Protein AF-A0A1V6V463-F1 (afdb_monomer_lite)

Structure (mmCIF, N/CA/C/O backbone):
data_AF-A0A1V6V463-F1
#
_entry.id   AF-A0A1V6V463-F1
#
loop_
_atom_site.group_PDB
_atom_site.id
_atom_site.type_symbol
_atom_site.label_atom_id
_atom_site.label_alt_id
_atom_site.label_comp_id
_atom_site.label_asym_id
_atom_site.label_entity_id
_atom_site.label_seq_id
_atom_site.pdbx_PDB_ins_code
_atom_site.Cartn_x
_atom_site.Cartn_y
_atom_site.Cartn_z
_atom_site.occupancy
_atom_site.B_iso_or_equiv
_atom_site.auth_seq_id
_atom_site.auth_comp_id
_atom_site.auth_asym_id
_atom_site.auth_atom_id
_atom_site.pdbx_PDB_model_num
ATOM 1 N N . GLY A 1 1 ? -5.751 -11.131 10.084 1.00 79.81 1 GLY A N 1
ATOM 2 C CA . GLY A 1 1 ? -4.495 -10.547 9.574 1.00 79.81 1 GLY A CA 1
ATOM 3 C C . GLY A 1 1 ? -4.026 -9.464 10.527 1.00 79.81 1 GLY A C 1
ATOM 4 O O . GLY A 1 1 ? -4.706 -9.181 11.501 1.00 79.81 1 GLY A O 1
ATOM 5 N N . GLN A 1 2 ? -2.858 -8.858 10.293 1.00 87.12 2 GLN A N 1
ATOM 6 C CA . GLN A 1 2 ? -2.257 -7.938 11.273 1.00 87.12 2 GLN A CA 1
ATOM 7 C C . GLN A 1 2 ? -3.095 -6.668 11.519 1.00 87.12 2 GLN A C 1
ATOM 9 O O . GLN A 1 2 ? -3.114 -6.156 12.634 1.00 87.12 2 GLN A O 1
ATOM 14 N N . LEU A 1 3 ? -3.817 -6.179 10.503 1.00 90.00 3 LEU A N 1
ATOM 15 C CA . LEU A 1 3 ? -4.750 -5.058 10.662 1.00 90.00 3 LEU A CA 1
ATOM 16 C C . LEU A 1 3 ? -5.976 -5.456 11.490 1.00 90.00 3 LEU A C 1
ATOM 18 O O . LEU A 1 3 ? -6.400 -4.677 12.338 1.00 90.00 3 LEU A O 1
ATOM 22 N N . GLU A 1 4 ? -6.510 -6.662 11.282 1.00 91.75 4 GLU A N 1
ATOM 23 C CA . GLU A 1 4 ? -7.606 -7.206 12.087 1.00 91.75 4 GLU A CA 1
ATOM 24 C C . GLU A 1 4 ? -7.194 -7.402 13.545 1.00 91.75 4 GLU A C 1
ATOM 26 O O . GLU A 1 4 ? -7.958 -7.048 14.430 1.00 91.75 4 GLU A O 1
ATOM 31 N N . THR A 1 5 ? -5.970 -7.871 13.811 1.00 91.38 5 THR A N 1
ATOM 32 C CA . THR A 1 5 ? -5.437 -7.978 15.178 1.00 91.38 5 THR A CA 1
ATOM 33 C C . THR A 1 5 ? -5.430 -6.630 15.883 1.00 91.38 5 THR A C 1
ATOM 35 O O . THR A 1 5 ? -5.886 -6.524 17.016 1.00 91.38 5 THR A O 1
ATOM 38 N N . TYR A 1 6 ? -4.968 -5.575 15.212 1.00 91.94 6 TYR A N 1
ATOM 39 C CA . TYR A 1 6 ? -4.980 -4.237 15.798 1.00 91.94 6 TYR A CA 1
ATOM 40 C C . TYR A 1 6 ? -6.393 -3.698 16.010 1.00 91.94 6 TYR A C 1
ATOM 42 O O . TYR A 1 6 ? -6.666 -3.121 17.058 1.00 91.94 6 TYR A O 1
ATOM 50 N N . ALA A 1 7 ? -7.291 -3.911 15.045 1.00 93.00 7 ALA A N 1
ATOM 51 C CA . ALA A 1 7 ? -8.695 -3.525 15.165 1.00 93.00 7 ALA A CA 1
ATOM 52 C C . ALA A 1 7 ? -9.381 -4.253 16.329 1.00 93.00 7 ALA A C 1
ATOM 54 O O . ALA A 1 7 ? -10.105 -3.638 17.103 1.00 93.00 7 ALA A O 1
ATOM 55 N N . PHE A 1 8 ? -9.097 -5.544 16.487 1.00 93.81 8 PHE A N 1
ATOM 56 C CA . PHE A 1 8 ? -9.611 -6.366 17.570 1.00 93.81 8 PHE A CA 1
ATOM 57 C C . PHE A 1 8 ? -9.138 -5.861 18.931 1.00 93.81 8 PHE A C 1
ATOM 59 O O . PHE A 1 8 ? -9.968 -5.562 19.781 1.00 93.81 8 PHE A O 1
ATOM 66 N N . CYS A 1 9 ? -7.828 -5.673 19.124 1.00 92.81 9 CYS A N 1
ATOM 67 C CA . CYS A 1 9 ? -7.295 -5.135 20.378 1.00 92.81 9 CYS A CA 1
ATOM 68 C C . CYS A 1 9 ? -7.877 -3.754 20.713 1.00 92.81 9 CYS A C 1
ATOM 70 O O . CYS A 1 9 ? -8.156 -3.473 21.874 1.00 92.81 9 CYS A O 1
ATOM 72 N N . PHE A 1 10 ? -8.097 -2.909 19.703 1.00 93.69 10 PHE A N 1
ATOM 73 C CA . PHE A 1 10 ? -8.739 -1.611 19.887 1.00 93.69 10 PHE A CA 1
ATOM 74 C C . PHE A 1 10 ? -10.181 -1.746 20.397 1.00 93.69 10 PHE A C 1
ATOM 76 O O . PHE A 1 10 ? -10.560 -1.060 21.342 1.00 93.69 10 PHE A O 1
ATOM 83 N N . LEU A 1 11 ? -10.978 -2.656 19.825 1.00 93.69 11 LEU A N 1
ATOM 84 C CA . LEU A 1 11 ? -12.337 -2.910 20.313 1.00 93.69 11 LEU A CA 1
ATOM 85 C C . LEU A 1 11 ? -12.354 -3.507 21.716 1.00 93.69 11 LEU A C 1
ATOM 87 O O . LEU A 1 11 ? -13.171 -3.095 22.525 1.00 93.69 11 LEU A O 1
ATOM 91 N N . GLN A 1 12 ? -11.445 -4.433 22.018 1.00 93.12 12 GLN A N 1
ATOM 92 C CA . GLN A 1 12 ? -11.336 -5.019 23.355 1.00 93.12 12 GLN A CA 1
ATOM 93 C C . GLN A 1 12 ? -10.999 -3.962 24.416 1.00 93.12 12 GLN A C 1
ATOM 95 O O . GLN A 1 12 ? -11.395 -4.103 25.566 1.00 93.12 12 GLN A O 1
ATOM 100 N N . HIS A 1 13 ? -10.293 -2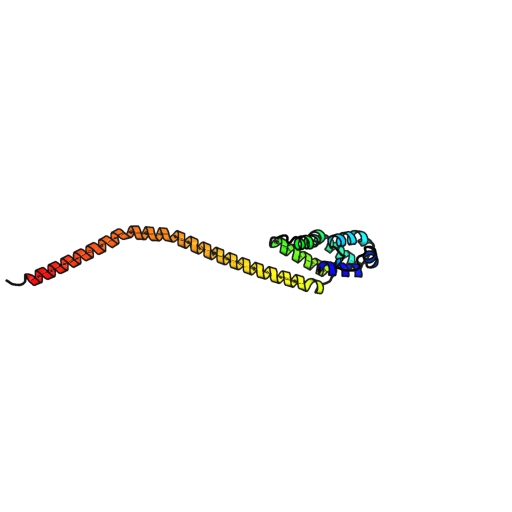.893 24.037 1.00 93.62 13 HIS A N 1
ATOM 101 C CA . HIS A 1 13 ? -9.971 -1.801 24.951 1.00 93.62 13 HIS A CA 1
ATOM 102 C C . HIS A 1 13 ? -11.153 -0.848 25.191 1.00 93.62 13 HIS A C 1
ATOM 104 O O . HIS A 1 13 ? -11.387 -0.455 26.329 1.00 93.62 13 HIS A O 1
ATOM 110 N N . TRP A 1 14 ? -11.900 -0.488 24.141 1.00 93.94 14 TRP A N 1
ATOM 111 C CA . TRP A 1 14 ? -12.915 0.575 24.212 1.00 93.94 14 TRP A CA 1
ATOM 112 C C . TRP A 1 14 ? -14.371 0.093 24.271 1.00 93.94 14 TRP A C 1
ATOM 114 O O . TRP A 1 14 ? -15.234 0.811 24.763 1.00 93.94 14 TRP A O 1
ATOM 124 N N . LEU A 1 15 ? -14.665 -1.088 23.728 1.00 93.88 15 LEU A N 1
ATOM 125 C CA . LEU A 1 15 ? -16.014 -1.621 23.488 1.00 93.88 15 LEU A CA 1
ATOM 126 C C . LEU A 1 15 ? -16.060 -3.127 23.796 1.00 93.88 15 LEU A C 1
ATOM 128 O O . LEU A 1 15 ? -16.568 -3.928 23.005 1.00 93.88 15 LEU A O 1
ATOM 132 N N . LEU A 1 16 ? -15.472 -3.527 24.929 1.00 93.69 16 LEU A N 1
ATOM 133 C CA . LEU A 1 16 ? -15.309 -4.933 25.304 1.00 93.69 16 LEU A CA 1
ATOM 134 C C . LEU A 1 16 ? -16.648 -5.681 25.314 1.00 93.69 16 LEU A C 1
ATOM 136 O O . LEU A 1 16 ? -16.806 -6.672 24.602 1.00 93.69 16 LEU A O 1
ATOM 140 N N . SER A 1 17 ? -17.625 -5.178 26.068 1.00 93.19 17 SER A N 1
ATOM 141 C CA . SER A 1 17 ? -18.953 -5.785 26.218 1.00 93.19 17 SER A CA 1
ATOM 142 C C . SER A 1 17 ? -19.672 -5.970 24.884 1.00 93.19 17 SER A C 1
ATOM 144 O O . SER A 1 17 ? -20.218 -7.033 24.601 1.00 93.19 17 SER A O 1
ATOM 146 N N . GLU A 1 18 ? -19.633 -4.954 24.033 1.00 94.19 18 GLU A N 1
ATOM 147 C CA . GLU A 1 18 ? -20.271 -4.936 22.724 1.00 94.19 18 GLU A CA 1
ATOM 148 C C . GLU A 1 18 ? -19.568 -5.900 21.765 1.00 94.19 18 GLU A C 1
ATOM 150 O O . GLU A 1 18 ? -20.222 -6.571 20.969 1.00 94.19 18 GLU A O 1
ATOM 155 N N . SER A 1 19 ? -18.236 -5.975 21.831 1.00 92.62 19 SER A N 1
ATOM 156 C CA . SER A 1 19 ? -17.453 -6.882 20.990 1.00 92.62 19 SER A CA 1
ATOM 157 C C . SER A 1 19 ? -17.730 -8.346 21.340 1.00 92.62 19 SER A C 1
ATOM 159 O O . SER A 1 19 ? -17.897 -9.168 20.439 1.00 92.62 19 SER A O 1
ATOM 161 N N . LEU A 1 20 ? -17.887 -8.655 22.633 1.00 92.31 20 LEU A N 1
ATOM 162 C CA . LEU A 1 20 ? -18.286 -9.978 23.109 1.00 92.31 20 LEU A CA 1
ATOM 163 C C . LEU A 1 20 ? -19.727 -10.306 22.705 1.00 92.31 20 LEU A C 1
ATOM 165 O O . LEU A 1 20 ? -19.979 -11.397 22.200 1.00 92.31 20 LEU A O 1
ATOM 169 N N . ALA A 1 21 ? -20.654 -9.352 22.839 1.00 92.38 21 ALA A N 1
ATOM 170 C CA . ALA A 1 21 ? -22.041 -9.516 22.397 1.00 92.38 21 ALA A CA 1
ATOM 171 C C . ALA A 1 21 ? -22.158 -9.742 20.877 1.00 92.38 21 ALA A C 1
ATOM 173 O O . ALA A 1 21 ? -23.044 -10.460 20.421 1.00 92.38 21 ALA A O 1
ATOM 174 N N . ALA A 1 22 ? -21.240 -9.178 20.087 1.00 89.81 22 ALA A N 1
ATOM 175 C CA . ALA A 1 22 ? -21.133 -9.422 18.648 1.00 89.81 22 ALA A CA 1
ATOM 176 C C . ALA A 1 22 ? -20.436 -10.752 18.288 1.00 89.81 22 ALA A C 1
ATOM 178 O O . ALA A 1 22 ? -20.265 -11.050 17.104 1.00 89.81 22 ALA A O 1
ATOM 179 N N . GLY A 1 23 ? -20.016 -11.543 19.282 1.00 91.06 23 GLY A N 1
ATOM 180 C CA . GLY A 1 23 ? -19.329 -12.820 19.087 1.00 91.06 23 GLY A CA 1
ATOM 181 C C . GLY A 1 23 ? -17.870 -12.687 18.641 1.00 91.06 23 GLY A C 1
ATOM 182 O O . GLY A 1 23 ? -17.286 -13.648 18.144 1.00 91.06 23 GLY A O 1
ATOM 183 N N . TRP A 1 24 ? -17.255 -11.510 18.785 1.00 92.81 24 TRP A N 1
ATOM 184 C CA . TRP A 1 24 ? -15.850 -11.300 18.439 1.00 92.81 24 TRP A CA 1
ATOM 185 C C . TRP A 1 24 ? -14.962 -11.679 19.616 1.00 92.81 24 TRP A C 1
ATOM 187 O O . TRP A 1 24 ? -14.577 -10.841 20.428 1.00 92.81 24 TRP A O 1
ATOM 197 N N . THR A 1 25 ? -14.633 -12.966 19.689 1.00 90.25 25 THR A N 1
ATOM 198 C CA . THR A 1 25 ? -13.753 -13.541 20.717 1.00 90.25 25 THR A CA 1
ATOM 199 C C . THR A 1 25 ? -12.292 -13.628 20.276 1.00 90.25 25 THR A C 1
ATOM 201 O O . THR A 1 25 ? -11.405 -13.757 21.116 1.00 90.25 25 THR A O 1
ATOM 204 N N . CYS A 1 26 ? -12.016 -13.519 18.973 1.00 89.94 26 CYS A N 1
ATOM 205 C CA . CYS A 1 26 ? -10.667 -13.532 18.417 1.00 89.94 26 CYS A CA 1
ATOM 206 C C . CYS A 1 26 ? -10.503 -12.552 17.236 1.00 89.94 26 CYS A C 1
ATOM 208 O O . CYS A 1 26 ? -11.489 -12.183 16.585 1.00 89.94 26 CYS A O 1
ATOM 210 N N . PRO A 1 27 ? -9.260 -12.144 16.911 1.00 88.44 27 PRO A N 1
ATOM 211 C CA . PRO A 1 27 ? -8.960 -11.314 15.744 1.00 88.44 27 PRO A CA 1
ATOM 212 C C . PRO A 1 27 ? -9.452 -11.867 14.405 1.00 88.44 27 PRO A C 1
ATOM 214 O O . PRO A 1 27 ? -9.756 -11.102 13.493 1.00 88.44 27 PRO A O 1
ATOM 217 N N . GLU A 1 28 ? -9.483 -13.187 14.253 1.00 86.50 28 GLU A N 1
ATOM 218 C CA . GLU A 1 28 ? -9.828 -13.877 13.011 1.00 86.50 28 GLU A CA 1
ATOM 219 C C . GLU A 1 28 ? -11.317 -13.751 12.682 1.00 86.50 28 GLU A C 1
ATOM 221 O O . GLU A 1 28 ? -11.671 -13.656 11.505 1.00 86.50 28 GLU A O 1
ATOM 226 N N . ALA A 1 29 ? -12.167 -13.693 13.711 1.00 86.31 29 ALA A N 1
ATOM 227 C CA . ALA A 1 29 ? -13.605 -13.471 13.580 1.00 86.31 29 ALA A CA 1
ATOM 228 C C . ALA A 1 29 ? -13.942 -12.033 13.147 1.00 86.31 29 ALA A C 1
ATOM 230 O O . ALA A 1 29 ? -15.039 -11.763 12.649 1.00 86.31 29 ALA A O 1
ATOM 231 N N . LEU A 1 30 ? -12.999 -11.100 13.315 1.00 89.38 30 LEU A N 1
ATOM 232 C CA . LEU A 1 30 ? -13.182 -9.706 12.953 1.00 89.38 30 LEU A CA 1
ATOM 233 C C . LEU A 1 30 ? -12.894 -9.481 11.466 1.00 89.38 30 LEU A C 1
ATOM 235 O O . LEU A 1 30 ? -11.799 -9.711 10.949 1.00 89.38 30 LEU A O 1
ATOM 239 N N . GLU A 1 31 ? -13.878 -8.913 10.777 1.00 89.25 31 GLU A N 1
ATOM 240 C CA . GLU A 1 31 ? -13.720 -8.415 9.416 1.00 89.25 31 GLU A CA 1
ATOM 241 C C . GLU A 1 31 ? -13.675 -6.889 9.429 1.00 89.25 31 GLU A C 1
ATOM 243 O O . GLU A 1 31 ? -14.562 -6.236 9.977 1.00 89.25 31 GLU A O 1
ATOM 248 N N . LEU A 1 32 ? -12.669 -6.293 8.777 1.00 89.31 32 LEU A N 1
ATOM 249 C CA . LEU A 1 32 ? -12.462 -4.838 8.803 1.00 89.31 32 LEU A CA 1
ATOM 250 C C . LEU A 1 32 ? -13.690 -4.045 8.332 1.00 89.31 32 LEU A C 1
ATOM 252 O O . LEU A 1 32 ? -13.953 -2.962 8.842 1.00 89.31 32 LEU A O 1
ATOM 256 N N . HIS A 1 33 ? -14.471 -4.571 7.385 1.00 87.94 33 HIS A N 1
ATOM 257 C CA . HIS A 1 33 ? -15.691 -3.897 6.935 1.00 87.94 33 HIS A CA 1
ATOM 258 C C . HIS A 1 33 ? -16.799 -3.901 8.002 1.00 87.94 33 HIS A C 1
ATOM 260 O O . HIS A 1 33 ? -17.519 -2.908 8.121 1.00 87.94 33 HIS A O 1
ATOM 266 N N . LYS A 1 34 ? -16.896 -4.967 8.811 1.00 91.62 34 LYS A N 1
ATOM 267 C CA . LYS A 1 34 ? -17.803 -5.036 9.964 1.00 91.62 34 LYS A CA 1
ATOM 268 C C . LYS A 1 34 ? -17.309 -4.159 11.110 1.00 91.62 34 LYS A C 1
ATOM 270 O O . LYS A 1 34 ? -18.124 -3.496 11.734 1.00 91.62 34 LYS A O 1
ATOM 275 N N . PHE A 1 35 ? -15.995 -4.078 11.324 1.00 92.25 35 PHE A N 1
ATOM 276 C CA . PHE A 1 35 ? -15.376 -3.200 12.324 1.00 92.25 35 PHE A CA 1
ATOM 277 C C . PHE A 1 35 ? -15.807 -1.734 12.173 1.00 92.25 35 PHE A C 1
ATOM 279 O O . PHE A 1 35 ? -16.273 -1.139 13.139 1.00 92.25 35 PHE A O 1
ATOM 286 N N . PHE A 1 36 ? -15.733 -1.156 10.967 1.00 91.94 36 PHE A N 1
ATOM 287 C CA . PHE A 1 36 ? -16.152 0.242 10.774 1.00 91.94 36 PHE A CA 1
ATOM 288 C C . PHE A 1 36 ? -17.645 0.449 11.041 1.00 91.94 36 PHE A C 1
ATOM 290 O O . PHE A 1 36 ? -18.018 1.407 11.709 1.00 91.94 36 PHE A O 1
ATOM 297 N N . ARG A 1 37 ? -18.497 -0.471 10.568 1.00 91.69 37 ARG A N 1
ATOM 298 C CA . ARG A 1 37 ? -19.942 -0.413 10.835 1.00 91.69 37 ARG A CA 1
ATOM 299 C C . ARG A 1 37 ? -20.234 -0.523 12.334 1.00 91.69 37 ARG A C 1
ATOM 301 O O . ARG A 1 37 ? -21.110 0.159 12.845 1.00 91.69 37 ARG A O 1
ATOM 308 N N . PHE A 1 38 ? -19.496 -1.376 13.033 1.00 93.50 38 PHE A N 1
ATOM 309 C CA . PHE A 1 38 ? -19.643 -1.578 14.466 1.00 93.50 38 PHE A CA 1
ATOM 310 C C . PHE A 1 38 ? -19.265 -0.331 15.268 1.00 93.50 38 PHE A C 1
ATOM 312 O O . PHE A 1 38 ? -19.999 0.037 16.184 1.00 93.50 38 PHE A O 1
ATOM 319 N N . LEU A 1 39 ? -18.173 0.344 14.894 1.00 92.56 39 LEU A N 1
ATOM 320 C CA . LEU A 1 39 ? -17.787 1.614 15.506 1.00 92.56 39 LEU A CA 1
ATOM 321 C C . LEU A 1 39 ? -18.852 2.697 15.301 1.00 92.56 39 LEU A C 1
ATOM 323 O O . LEU A 1 39 ? -19.182 3.394 16.250 1.00 92.56 39 LEU A O 1
ATOM 327 N N . GLU A 1 40 ? -19.435 2.805 14.104 1.00 90.62 40 GLU A N 1
ATOM 328 C CA . GLU A 1 40 ? -20.495 3.785 13.806 1.00 90.62 40 GLU A CA 1
ATOM 329 C C . GLU A 1 40 ? -21.739 3.597 14.688 1.00 90.62 40 GLU A C 1
ATOM 331 O O . GLU A 1 40 ? -22.329 4.579 15.138 1.00 90.62 40 GLU A O 1
ATOM 336 N N . VAL A 1 41 ? -22.115 2.347 14.973 1.00 93.38 41 VAL A N 1
ATOM 337 C CA . VAL A 1 41 ? -23.270 2.020 15.829 1.00 93.38 41 VAL A CA 1
ATOM 338 C C . VAL A 1 41 ? -22.991 2.323 17.303 1.00 93.38 41 VAL A C 1
ATOM 340 O O . VAL A 1 41 ? -23.875 2.792 18.015 1.00 93.38 41 VAL A O 1
ATOM 343 N N . HIS A 1 42 ? -21.769 2.070 17.771 1.00 92.94 42 HIS A N 1
ATOM 344 C CA . HIS A 1 42 ? -21.434 2.138 19.197 1.00 92.94 42 HIS A CA 1
ATOM 345 C C . HIS A 1 42 ? -20.663 3.399 19.600 1.00 92.94 42 HIS A C 1
ATOM 347 O O . HIS A 1 42 ? -20.336 3.557 20.774 1.00 92.94 42 HIS A O 1
ATOM 353 N N . GLN A 1 43 ? -20.411 4.325 18.670 1.00 90.00 43 GLN A N 1
ATOM 354 C CA . GLN A 1 43 ? -19.637 5.544 18.933 1.00 90.00 43 GLN A CA 1
ATOM 355 C C . GLN A 1 43 ? -20.188 6.391 20.086 1.00 90.00 43 GLN A C 1
ATOM 357 O O . GLN A 1 43 ? -19.413 7.003 20.810 1.00 90.00 43 GLN A O 1
ATOM 362 N N . GLY A 1 44 ? -21.510 6.400 20.290 1.00 91.12 44 GLY A N 1
ATOM 363 C CA . GLY A 1 44 ? -22.151 7.165 21.364 1.00 91.12 44 GLY A CA 1
ATOM 364 C C . GLY A 1 44 ? -21.943 6.584 22.766 1.00 91.12 44 GLY A C 1
ATOM 365 O O . GLY A 1 44 ? -22.223 7.264 23.751 1.00 91.12 44 GLY A O 1
ATOM 366 N N . LYS A 1 45 ? -21.453 5.341 22.877 1.00 91.75 45 LYS A N 1
ATOM 367 C CA . LYS A 1 45 ? -21.217 4.683 24.170 1.00 91.75 45 LYS A CA 1
ATOM 368 C C . LYS A 1 45 ? -19.903 5.097 24.825 1.00 91.75 45 LYS A C 1
ATOM 370 O O . LYS A 1 45 ? -19.781 5.009 26.042 1.00 91.75 45 LYS A O 1
ATOM 375 N N . VAL A 1 46 ? -18.937 5.566 24.038 1.00 90.81 46 VAL A N 1
ATOM 376 C CA . VAL A 1 46 ? -17.613 5.962 24.526 1.00 90.81 46 VAL A CA 1
ATOM 377 C C . VAL A 1 46 ? -17.489 7.476 24.422 1.00 90.81 46 VAL A C 1
ATOM 379 O O . VAL A 1 46 ? -17.377 8.023 23.330 1.00 90.81 46 VAL A O 1
ATOM 382 N N . LYS A 1 47 ? -17.506 8.172 25.562 1.00 90.94 47 LYS A N 1
ATOM 383 C CA . LYS A 1 47 ? -17.370 9.642 25.610 1.00 90.94 47 LYS A CA 1
ATOM 384 C C . LYS A 1 47 ? -15.918 10.130 25.620 1.00 90.94 47 LYS A C 1
ATOM 386 O O . LYS A 1 47 ? -15.688 11.332 25.631 1.00 90.94 47 LYS A O 1
ATOM 391 N N . ASP A 1 48 ? -14.961 9.208 25.641 1.00 93.81 48 ASP A N 1
ATOM 392 C CA . ASP A 1 48 ? -13.538 9.523 25.692 1.00 93.81 48 ASP A CA 1
ATOM 393 C C . ASP A 1 48 ? -13.080 10.306 24.448 1.00 93.81 48 ASP A C 1
ATOM 395 O O . ASP A 1 48 ? -13.357 9.922 23.308 1.00 93.81 48 ASP A O 1
ATOM 399 N N . GLU A 1 49 ? -12.368 11.410 24.671 1.00 92.56 49 GLU A N 1
ATOM 400 C CA . GLU A 1 49 ? -11.908 12.301 23.605 1.00 92.56 49 GLU A CA 1
ATOM 401 C C . GLU A 1 49 ? -10.909 11.608 22.666 1.00 92.56 49 GLU A C 1
ATOM 403 O O . GLU A 1 49 ? -10.992 11.758 21.445 1.00 92.56 49 GLU A O 1
ATOM 408 N N . CYS A 1 50 ? -10.002 10.788 23.204 1.00 89.81 50 CYS A N 1
ATOM 409 C CA . CYS A 1 50 ? -9.027 10.042 22.411 1.00 89.81 50 CYS A CA 1
ATOM 410 C C . CYS A 1 50 ? -9.726 9.025 21.501 1.00 89.81 50 CYS A C 1
ATOM 412 O O . CYS A 1 50 ? -9.368 8.890 20.323 1.00 89.81 50 CYS A O 1
ATOM 414 N N . PHE A 1 51 ? -10.767 8.354 22.003 1.00 91.62 51 PHE A N 1
ATOM 415 C CA . PHE A 1 51 ? -11.603 7.478 21.186 1.00 91.62 51 PHE A CA 1
ATOM 416 C C . PHE A 1 51 ? -12.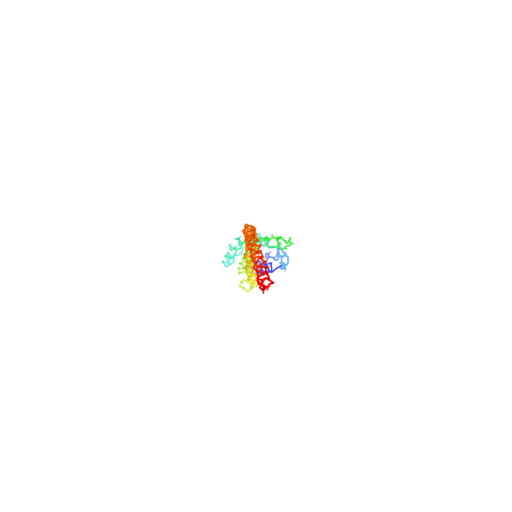290 8.243 20.047 1.00 91.62 51 PHE A C 1
ATOM 418 O O . PHE A 1 51 ? -12.201 7.816 18.894 1.00 91.62 51 PHE A O 1
ATOM 425 N N . GLN A 1 52 ? -12.920 9.387 20.330 1.00 91.56 52 GLN A N 1
ATOM 426 C CA . GLN A 1 52 ? -13.626 10.181 19.314 1.00 91.56 52 GLN A CA 1
ATOM 427 C C . GLN A 1 52 ? -12.674 10.757 18.254 1.00 91.56 52 GLN A C 1
ATOM 429 O O . GLN A 1 52 ? -12.943 10.676 17.049 1.00 91.56 52 GLN A O 1
ATOM 434 N N . LEU A 1 53 ? -11.506 11.255 18.670 1.00 90.75 53 LEU A N 1
ATOM 435 C CA . LEU A 1 53 ? -10.446 11.693 17.759 1.00 9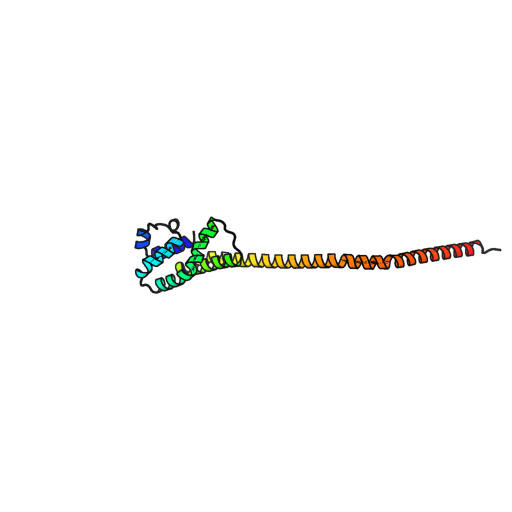0.75 53 LEU A CA 1
ATOM 436 C C . LEU A 1 53 ? -9.962 10.538 16.876 1.00 90.75 53 LEU A C 1
ATOM 438 O O . LEU A 1 53 ? -9.829 10.694 15.660 1.00 90.75 53 LEU A O 1
ATOM 442 N N . THR A 1 54 ? -9.763 9.355 17.458 1.00 91.19 54 THR A N 1
ATOM 443 C CA . THR A 1 54 ? -9.364 8.163 16.703 1.00 91.19 54 THR A CA 1
ATOM 444 C C . THR A 1 54 ? -10.439 7.762 15.696 1.00 91.19 54 THR A C 1
ATOM 446 O O . THR A 1 54 ? -10.129 7.518 14.529 1.00 91.19 54 THR A O 1
ATOM 449 N N . LEU A 1 55 ? -11.706 7.740 16.111 1.00 91.06 55 LEU A N 1
ATOM 450 C CA . LEU A 1 55 ? -12.833 7.385 15.259 1.00 91.06 55 LEU A CA 1
ATOM 451 C C . LEU A 1 55 ? -12.953 8.327 14.056 1.00 91.06 55 LEU A C 1
ATOM 453 O O . LEU A 1 55 ? -13.045 7.858 12.918 1.00 91.06 55 LEU A O 1
ATOM 457 N N . SER A 1 56 ? -12.875 9.640 14.285 1.00 89.69 56 SER A N 1
ATOM 458 C CA . SER A 1 56 ? -12.930 10.632 13.206 1.00 89.69 56 SER A CA 1
ATOM 459 C C . SER A 1 56 ? -11.815 10.410 12.175 1.00 89.69 56 SER A C 1
ATOM 461 O O . SER A 1 56 ? -12.088 10.365 10.973 1.00 89.69 56 SER A O 1
ATOM 463 N N . ALA A 1 57 ? -10.583 10.137 12.619 1.00 90.12 57 ALA A N 1
ATOM 464 C CA . ALA A 1 57 ? -9.458 9.838 11.735 1.00 90.12 57 ALA A CA 1
ATOM 465 C C . ALA A 1 57 ? -9.667 8.545 10.923 1.00 90.12 57 ALA A C 1
ATOM 467 O O . ALA A 1 57 ? -9.310 8.477 9.742 1.00 90.12 57 ALA A O 1
ATOM 468 N N . LEU A 1 58 ? -10.279 7.525 11.533 1.00 90.12 58 LEU A N 1
ATOM 469 C CA . LEU A 1 58 ? -10.548 6.233 10.903 1.00 90.12 58 LEU A CA 1
ATOM 470 C C . LEU A 1 58 ? -11.551 6.322 9.743 1.00 90.12 58 LEU A C 1
ATOM 472 O O . LEU A 1 58 ? -11.372 5.620 8.739 1.00 90.12 58 LEU A O 1
ATOM 476 N N . THR A 1 59 ? -12.567 7.188 9.835 1.00 85.12 59 THR A N 1
ATOM 477 C CA . THR A 1 59 ? -13.605 7.326 8.791 1.00 85.12 59 THR A CA 1
ATOM 478 C C . THR A 1 59 ? -13.013 7.652 7.417 1.00 85.12 59 THR A C 1
ATOM 480 O O . THR A 1 59 ? -13.377 7.030 6.415 1.00 85.12 59 THR A O 1
ATOM 483 N N . GLY A 1 60 ? -12.002 8.526 7.370 1.00 86.75 60 GLY A N 1
ATOM 484 C CA . GLY A 1 60 ? -11.322 8.927 6.137 1.00 86.75 60 GLY A CA 1
ATOM 485 C C . GLY A 1 60 ? -10.564 7.795 5.434 1.00 86.75 60 GLY A C 1
ATOM 486 O O . GLY A 1 60 ? -10.231 7.907 4.250 1.00 86.75 60 GLY A O 1
ATOM 487 N N . TRP A 1 61 ? -10.289 6.684 6.124 1.00 90.06 61 TRP A N 1
ATOM 488 C CA . TRP A 1 61 ? -9.573 5.537 5.557 1.00 90.06 61 TRP A CA 1
ATOM 489 C C . TRP A 1 61 ? -10.448 4.308 5.349 1.00 90.06 61 TRP A C 1
ATOM 491 O O . TRP A 1 61 ? -9.973 3.364 4.714 1.00 90.06 61 TRP A O 1
ATOM 501 N N . ARG A 1 62 ? -11.714 4.330 5.793 1.00 90.69 62 ARG A N 1
ATOM 502 C CA . ARG A 1 62 ? -12.658 3.202 5.732 1.00 90.69 62 ARG A CA 1
ATOM 503 C C . ARG A 1 62 ? -12.594 2.463 4.399 1.00 90.69 62 ARG A C 1
ATOM 505 O O . ARG A 1 62 ? -12.213 1.298 4.366 1.00 90.69 62 ARG A O 1
ATOM 512 N N . ARG A 1 63 ? -12.869 3.159 3.290 1.00 90.88 63 ARG A N 1
ATOM 513 C CA . ARG A 1 63 ? -12.910 2.559 1.943 1.00 90.88 63 ARG A CA 1
ATOM 514 C C . ARG A 1 63 ? -11.589 1.901 1.536 1.00 90.88 63 ARG A C 1
ATOM 516 O O . ARG A 1 63 ? -11.594 0.850 0.906 1.00 90.88 63 ARG A O 1
ATOM 523 N N . VAL A 1 64 ? -10.456 2.522 1.866 1.00 92.69 64 VAL A N 1
ATOM 524 C CA . VAL A 1 64 ? -9.142 1.980 1.492 1.00 92.69 64 VAL A CA 1
ATOM 525 C C . VAL A 1 64 ? -8.817 0.767 2.357 1.00 92.69 64 VAL A C 1
ATOM 527 O O . VAL A 1 64 ? -8.433 -0.262 1.816 1.00 92.69 64 VAL A O 1
ATOM 530 N N . ILE A 1 65 ? -9.024 0.845 3.672 1.00 92.06 65 ILE A N 1
ATOM 531 C CA . ILE A 1 65 ? -8.709 -0.244 4.606 1.00 92.06 65 ILE A CA 1
ATOM 532 C C . ILE A 1 65 ? -9.553 -1.486 4.326 1.00 92.06 65 ILE A C 1
ATOM 534 O O . ILE A 1 65 ? -9.008 -2.587 4.279 1.00 92.06 65 ILE A O 1
ATOM 538 N N . THR A 1 66 ? -10.852 -1.325 4.064 1.00 90.12 66 THR A N 1
ATOM 539 C CA . THR A 1 66 ? -11.714 -2.462 3.714 1.00 90.12 66 THR A CA 1
ATOM 540 C C . THR A 1 66 ? -11.323 -3.102 2.383 1.00 90.12 66 THR A C 1
ATOM 542 O O . THR A 1 66 ? -11.414 -4.321 2.248 1.00 90.12 66 THR A O 1
ATOM 545 N N . SER A 1 67 ? -10.819 -2.316 1.425 1.00 90.25 67 SER A N 1
ATOM 546 C CA . SER A 1 67 ? -10.389 -2.836 0.121 1.00 90.25 67 SER A CA 1
ATOM 547 C C . SER A 1 67 ? -9.094 -3.654 0.167 1.00 90.25 67 SER A C 1
ATOM 549 O O . SER A 1 67 ? -8.902 -4.510 -0.691 1.00 90.25 67 SER A O 1
ATOM 551 N N . ILE A 1 68 ? -8.227 -3.450 1.172 1.00 89.94 68 ILE A N 1
ATOM 552 C CA . ILE A 1 68 ? -6.922 -4.134 1.264 1.00 89.94 68 ILE A CA 1
ATOM 553 C C . ILE A 1 68 ? -7.097 -5.651 1.325 1.00 89.94 68 ILE A C 1
ATOM 555 O O . ILE A 1 68 ? -6.399 -6.380 0.622 1.00 89.94 68 ILE A O 1
ATOM 559 N N . ARG A 1 69 ? -8.029 -6.141 2.152 1.00 83.12 69 ARG A N 1
ATOM 560 C CA . ARG A 1 69 ? -8.249 -7.587 2.295 1.00 83.12 69 ARG A CA 1
ATOM 561 C C . ARG A 1 69 ? -8.803 -8.188 1.011 1.00 83.12 69 ARG A C 1
ATOM 563 O O . ARG A 1 69 ? -8.301 -9.214 0.573 1.00 83.12 69 ARG A O 1
ATOM 570 N N . HIS A 1 70 ? -9.787 -7.534 0.398 1.00 86.06 70 HIS A N 1
ATOM 571 C CA . HIS A 1 70 ? -10.358 -7.981 -0.871 1.00 86.06 70 HIS A CA 1
ATOM 572 C C . HIS A 1 70 ? -9.282 -8.064 -1.965 1.00 86.06 70 HIS A C 1
ATOM 574 O O . HIS A 1 70 ? -9.124 -9.104 -2.600 1.00 86.06 70 HIS A O 1
ATOM 580 N N . ALA A 1 71 ? -8.462 -7.019 -2.101 1.00 88.69 71 ALA A N 1
ATOM 581 C CA . ALA A 1 71 ? -7.334 -7.002 -3.026 1.00 88.69 71 ALA A CA 1
ATOM 582 C C . ALA A 1 71 ? -6.334 -8.139 -2.770 1.00 88.69 71 ALA A C 1
ATOM 584 O O . ALA A 1 71 ? -5.909 -8.807 -3.710 1.00 88.69 71 ALA A O 1
ATOM 585 N N . ALA A 1 72 ? -5.981 -8.389 -1.506 1.00 86.44 72 ALA A N 1
ATOM 586 C CA . ALA A 1 72 ? -5.042 -9.445 -1.140 1.00 86.44 72 ALA A CA 1
ATOM 587 C C . ALA A 1 72 ? -5.601 -10.855 -1.402 1.00 86.44 72 ALA A C 1
ATOM 589 O O . ALA A 1 72 ? -4.896 -11.695 -1.958 1.00 86.44 72 ALA A O 1
ATOM 590 N N . VAL A 1 73 ? -6.861 -11.108 -1.031 1.00 86.75 73 VAL A N 1
ATOM 591 C CA . VAL A 1 73 ? -7.528 -12.413 -1.190 1.00 86.75 73 VAL A CA 1
ATOM 592 C C . VAL A 1 73 ? -7.671 -12.782 -2.663 1.00 86.75 73 VAL A C 1
ATOM 594 O O . VAL A 1 73 ? -7.347 -13.903 -3.046 1.00 86.75 73 VAL A O 1
ATOM 597 N N . HIS A 1 74 ? -8.085 -11.832 -3.501 1.00 89.56 74 HIS A N 1
ATOM 598 C CA . HIS A 1 74 ? -8.261 -12.065 -4.936 1.00 89.56 74 HIS A CA 1
ATOM 599 C C . HIS A 1 74 ? -7.001 -11.774 -5.760 1.00 89.56 74 HIS A C 1
ATOM 601 O O . HIS A 1 74 ? -7.058 -11.811 -6.985 1.00 89.56 74 HIS A O 1
ATOM 607 N N . ARG A 1 75 ? -5.864 -11.487 -5.105 1.00 88.25 75 ARG A N 1
ATOM 608 C CA . ARG A 1 75 ? -4.576 -11.165 -5.746 1.00 88.25 75 ARG A CA 1
ATOM 609 C C . ARG A 1 75 ? -4.716 -10.105 -6.850 1.00 88.25 75 ARG A C 1
ATOM 611 O O . ARG A 1 75 ? -4.113 -10.224 -7.913 1.00 88.25 75 ARG A O 1
ATOM 618 N N . ILE A 1 76 ? -5.527 -9.078 -6.596 1.00 89.81 76 ILE A N 1
ATOM 619 C CA . ILE A 1 76 ? -5.845 -8.044 -7.585 1.00 89.81 76 ILE A CA 1
ATOM 620 C C . ILE A 1 76 ? -4.574 -7.233 -7.875 1.00 89.81 76 ILE A C 1
ATOM 622 O O . ILE A 1 76 ? -4.000 -6.653 -6.946 1.00 89.81 76 ILE A O 1
ATOM 626 N N . PRO A 1 77 ? -4.117 -7.165 -9.138 1.00 87.69 77 PRO A N 1
ATOM 627 C C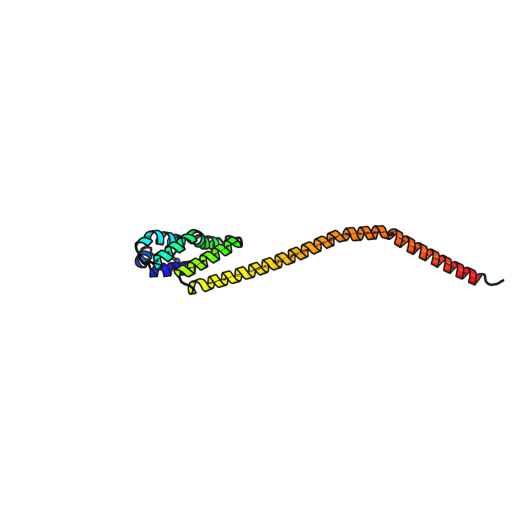A . PRO A 1 77 ? -2.970 -6.348 -9.490 1.00 87.69 77 PRO A CA 1
ATOM 628 C C . PRO A 1 77 ? -3.311 -4.865 -9.319 1.00 87.69 77 PRO A C 1
ATOM 630 O O . PRO A 1 77 ? -4.387 -4.395 -9.691 1.00 87.69 77 PRO A O 1
ATOM 633 N N . HIS A 1 78 ? -2.369 -4.110 -8.760 1.00 87.44 78 HIS A N 1
ATOM 634 C CA . HIS A 1 78 ? -2.509 -2.675 -8.557 1.00 87.44 78 HIS A CA 1
ATOM 635 C C . HIS A 1 78 ? -1.337 -1.927 -9.163 1.00 87.44 78 HIS A C 1
ATOM 637 O O . HIS A 1 78 ? -0.187 -2.356 -9.068 1.00 87.44 78 HIS A O 1
ATOM 643 N N . ASP A 1 79 ? -1.631 -0.756 -9.721 1.00 88.56 79 ASP A N 1
ATOM 644 C CA . ASP A 1 79 ? -0.592 0.181 -10.103 1.00 88.56 79 ASP A CA 1
ATOM 645 C C . ASP A 1 79 ? 0.185 0.677 -8.865 1.00 88.56 79 ASP A C 1
ATOM 647 O O . ASP A 1 79 ? -0.281 0.637 -7.716 1.00 88.56 79 ASP A O 1
ATOM 651 N N . ARG A 1 80 ? 1.383 1.210 -9.120 1.00 85.81 80 ARG A N 1
ATOM 652 C CA . ARG A 1 80 ? 2.289 1.765 -8.106 1.00 85.81 80 ARG A CA 1
ATOM 653 C C . ARG A 1 80 ? 1.605 2.751 -7.157 1.00 85.81 80 ARG A C 1
ATOM 655 O O . ARG A 1 80 ? 1.833 2.709 -5.945 1.00 85.81 80 ARG A O 1
ATOM 662 N N . LYS A 1 81 ? 0.818 3.686 -7.690 1.00 89.19 81 LYS A N 1
ATOM 663 C CA . LYS A 1 81 ? 0.195 4.773 -6.924 1.00 89.19 81 LYS A CA 1
ATOM 664 C C . LYS A 1 81 ? -0.872 4.207 -5.992 1.00 89.19 81 LYS A C 1
ATOM 666 O O . LYS A 1 81 ? -0.896 4.564 -4.810 1.00 89.19 81 LYS A O 1
ATOM 671 N N . THR A 1 82 ? -1.699 3.301 -6.498 1.00 90.88 82 THR A N 1
ATOM 672 C CA . THR A 1 82 ? -2.763 2.623 -5.756 1.00 90.88 82 THR A CA 1
ATOM 673 C C . THR A 1 82 ? -2.192 1.757 -4.639 1.00 90.88 82 THR A C 1
ATOM 675 O O . THR A 1 82 ? -2.589 1.915 -3.481 1.00 90.88 82 THR A O 1
ATOM 678 N N . PHE A 1 83 ? -1.180 0.939 -4.929 1.00 89.19 83 PHE A N 1
ATOM 679 C CA . PHE A 1 83 ? -0.531 0.111 -3.915 1.00 89.19 83 PHE A CA 1
ATOM 680 C C . PHE A 1 83 ? 0.117 0.956 -2.803 1.00 89.19 83 PHE A C 1
ATOM 682 O O . PHE A 1 83 ? -0.119 0.737 -1.612 1.00 89.19 83 PHE A O 1
ATOM 689 N N . LEU A 1 84 ? 0.865 2.009 -3.160 1.00 90.06 84 LEU A N 1
ATOM 690 C CA . LEU A 1 84 ? 1.457 2.918 -2.171 1.00 90.06 84 LEU A CA 1
ATOM 691 C C . LEU A 1 84 ? 0.402 3.659 -1.337 1.00 90.06 84 LEU A C 1
ATOM 693 O O . LEU A 1 84 ? 0.660 3.957 -0.166 1.00 90.06 84 LEU A O 1
ATOM 697 N N . LYS A 1 85 ? -0.766 3.974 -1.911 1.00 91.88 85 LYS A N 1
ATOM 698 C CA . LYS A 1 85 ? -1.901 4.565 -1.187 1.00 91.88 85 LYS A CA 1
ATOM 699 C C . LYS A 1 85 ? -2.462 3.585 -0.156 1.00 91.88 85 LYS A C 1
ATOM 701 O O . LYS A 1 85 ? -2.665 3.990 0.988 1.00 91.88 85 LYS A O 1
ATOM 706 N N . MET A 1 86 ? -2.642 2.316 -0.524 1.00 92.25 86 MET A N 1
ATOM 707 C CA . MET A 1 86 ? -3.091 1.260 0.390 1.00 92.25 86 MET A CA 1
ATOM 708 C C . MET A 1 86 ? -2.115 1.061 1.553 1.00 92.25 86 MET A C 1
ATOM 710 O O . MET A 1 86 ? -2.526 1.108 2.710 1.00 92.25 86 MET A O 1
ATOM 714 N N . VAL A 1 87 ? -0.812 0.950 1.271 1.00 91.75 87 VAL A N 1
ATOM 715 C CA . VAL A 1 87 ? 0.220 0.808 2.314 1.00 91.75 87 VAL A CA 1
ATOM 716 C C . VAL A 1 87 ? 0.237 2.021 3.250 1.00 91.75 87 VAL A C 1
ATOM 718 O O . VAL A 1 87 ? 0.309 1.862 4.467 1.00 91.75 87 VAL A O 1
ATOM 721 N N . ARG A 1 88 ? 0.126 3.248 2.719 1.00 92.00 88 ARG A N 1
ATOM 722 C CA . ARG A 1 88 ? 0.038 4.461 3.553 1.00 92.00 88 ARG A CA 1
ATOM 723 C C . ARG A 1 88 ? -1.201 4.464 4.439 1.00 92.00 88 ARG A C 1
ATOM 725 O O . ARG A 1 88 ? -1.085 4.831 5.605 1.00 92.00 88 ARG A O 1
ATOM 732 N N . ALA A 1 89 ? -2.358 4.083 3.901 1.00 92.88 89 ALA A N 1
ATOM 733 C CA . ALA A 1 89 ? -3.587 3.989 4.679 1.00 92.88 89 ALA A CA 1
ATOM 734 C C . ALA A 1 89 ? -3.436 2.960 5.805 1.00 92.88 89 ALA A C 1
ATOM 736 O O . ALA A 1 89 ? -3.717 3.290 6.950 1.00 92.88 89 ALA A O 1
ATOM 737 N N . ALA A 1 90 ? -2.891 1.775 5.512 1.00 93.25 90 ALA A N 1
ATOM 738 C CA . ALA A 1 90 ? -2.615 0.745 6.511 1.00 93.25 90 ALA A CA 1
ATOM 739 C C . ALA A 1 90 ? -1.682 1.247 7.626 1.00 93.25 90 ALA A C 1
ATOM 741 O O . ALA A 1 90 ? -1.962 1.036 8.800 1.00 93.25 90 ALA A O 1
ATOM 742 N N . ILE A 1 91 ? -0.603 1.965 7.281 1.00 92.56 91 ILE A N 1
ATOM 743 C CA . ILE A 1 91 ? 0.310 2.564 8.270 1.00 92.56 91 ILE A CA 1
ATOM 744 C C . ILE A 1 91 ? -0.430 3.561 9.162 1.00 92.56 91 ILE A C 1
ATOM 746 O O . ILE A 1 91 ? -0.267 3.514 10.379 1.00 92.56 91 ILE A O 1
ATOM 750 N N . LYS A 1 92 ? -1.206 4.476 8.566 1.00 92.38 92 LYS A N 1
ATOM 751 C CA . LYS A 1 92 ? -1.966 5.488 9.313 1.00 92.38 92 LYS A CA 1
ATOM 752 C C . LYS A 1 92 ? -2.976 4.831 10.248 1.00 92.38 92 LYS A C 1
ATOM 754 O O . LYS A 1 92 ? -2.966 5.123 11.436 1.00 92.38 92 LYS A O 1
ATOM 759 N N . PHE A 1 93 ? -3.738 3.873 9.728 1.00 92.88 93 PHE A N 1
ATOM 760 C CA . PHE A 1 93 ? -4.670 3.060 10.496 1.00 92.88 93 PHE A CA 1
ATOM 761 C C . PHE A 1 93 ? -3.980 2.401 11.692 1.00 92.88 93 PHE A C 1
ATOM 763 O O . PHE A 1 93 ? -4.354 2.675 12.825 1.00 92.88 93 PHE A O 1
ATOM 770 N N . SER A 1 94 ? -2.909 1.628 11.470 1.00 92.38 94 SER A N 1
ATOM 771 C CA . SER A 1 94 ? -2.173 0.960 12.552 1.00 92.38 94 SER A CA 1
ATOM 772 C C . SER A 1 94 ? -1.606 1.930 13.586 1.00 92.38 94 SER A C 1
ATOM 774 O O . SER A 1 94 ? -1.607 1.607 14.768 1.00 92.38 94 SER A O 1
ATOM 776 N N . LYS A 1 95 ? -1.127 3.110 13.166 1.00 91.25 95 LYS A N 1
ATOM 777 C CA . LYS A 1 95 ? -0.645 4.138 14.099 1.00 91.25 95 LYS A CA 1
ATOM 778 C C . LYS A 1 95 ? -1.762 4.686 14.977 1.00 91.25 95 LYS A C 1
ATOM 780 O O . LYS A 1 95 ? -1.521 4.877 16.161 1.00 91.25 95 LYS A O 1
ATOM 785 N N . CYS A 1 96 ? -2.941 4.919 14.408 1.00 90.19 96 CYS A N 1
ATOM 786 C CA . CYS A 1 96 ? -4.081 5.457 15.143 1.00 90.19 96 CYS A CA 1
ATOM 787 C C . CYS A 1 96 ? -4.616 4.480 16.192 1.00 90.19 96 CYS A C 1
ATOM 789 O O . CYS A 1 96 ? -4.930 4.913 17.288 1.00 90.19 96 CYS A O 1
ATOM 791 N N . ILE A 1 97 ? -4.677 3.178 15.894 1.00 90.25 97 ILE A N 1
ATOM 792 C CA . ILE A 1 97 ? -5.322 2.213 16.807 1.00 90.25 97 ILE A CA 1
ATOM 793 C C . ILE A 1 97 ? -4.357 1.397 17.676 1.00 90.25 97 ILE A C 1
ATOM 795 O O . ILE A 1 97 ? -4.749 0.923 18.733 1.00 90.25 97 ILE A O 1
ATOM 799 N N . ALA A 1 98 ? -3.109 1.200 17.242 1.00 86.19 98 ALA A N 1
ATOM 800 C CA . ALA A 1 98 ? -2.120 0.357 17.931 1.00 86.19 98 ALA A CA 1
ATOM 801 C C . ALA A 1 98 ? -0.782 1.081 18.176 1.00 86.19 98 ALA A C 1
ATOM 803 O O . ALA A 1 98 ? 0.227 0.465 18.543 1.00 86.19 98 ALA A O 1
ATOM 804 N N . GLY A 1 99 ? -0.742 2.393 17.933 1.00 81.19 99 GLY A N 1
ATOM 805 C CA . GLY A 1 99 ? 0.444 3.216 18.116 1.00 81.19 99 GLY A CA 1
ATOM 806 C C . GLY A 1 99 ? 1.604 2.869 17.175 1.00 81.19 99 GLY A C 1
ATOM 807 O O . GLY A 1 99 ? 1.504 2.118 16.198 1.00 81.19 99 GLY A O 1
ATOM 808 N N . PHE A 1 100 ? 2.775 3.437 17.467 1.00 72.19 100 PHE A N 1
ATOM 809 C CA . PHE A 1 100 ? 3.927 3.357 16.566 1.00 72.19 100 PHE A CA 1
ATOM 810 C C . PHE A 1 100 ? 4.463 1.927 16.395 1.00 72.19 100 PHE A C 1
ATOM 812 O O . PHE A 1 100 ? 4.864 1.547 15.288 1.00 72.19 100 PHE A O 1
ATOM 819 N N . LYS A 1 101 ? 4.429 1.114 17.465 1.00 77.25 101 LYS A N 1
ATOM 820 C CA . LYS A 1 101 ? 4.866 -0.293 17.443 1.00 77.25 101 LYS A CA 1
ATOM 821 C C . LYS A 1 101 ? 4.059 -1.109 16.426 1.00 77.25 101 LYS A C 1
ATOM 823 O O . LYS A 1 101 ? 4.669 -1.861 15.665 1.00 77.25 101 LYS A O 1
ATOM 828 N N . GLY A 1 102 ? 2.747 -0.871 16.324 1.00 75.81 102 GLY A N 1
ATOM 829 C CA . GLY A 1 102 ? 1.868 -1.546 15.364 1.00 75.81 102 GLY A CA 1
ATOM 830 C C . GLY A 1 102 ? 2.185 -1.244 13.892 1.00 75.81 102 GLY A C 1
ATOM 831 O O . GLY A 1 102 ? 1.907 -2.038 12.999 1.00 75.81 102 GLY A O 1
ATOM 832 N N . SER A 1 103 ? 2.845 -0.119 13.611 1.00 85.69 103 SER A N 1
ATOM 833 C CA . SER A 1 103 ? 3.130 0.309 12.235 1.00 85.69 103 SER A CA 1
ATOM 834 C C . SER A 1 103 ? 4.502 -0.113 11.695 1.00 85.69 103 SER A C 1
ATOM 836 O O . SER A 1 103 ? 4.739 -0.015 10.490 1.00 85.69 103 SER A O 1
ATOM 838 N N . LYS A 1 104 ? 5.421 -0.604 12.545 1.00 86.94 104 LYS A N 1
ATOM 839 C CA . LYS A 1 104 ? 6.831 -0.843 12.167 1.00 86.94 104 LYS A CA 1
ATOM 840 C C . LYS A 1 104 ? 6.981 -1.763 10.953 1.00 86.94 104 LYS A C 1
ATOM 842 O O . LYS A 1 104 ? 7.758 -1.455 10.049 1.00 86.94 104 LYS A O 1
ATOM 847 N N . ARG A 1 105 ? 6.239 -2.874 10.911 1.00 86.94 105 ARG A N 1
ATOM 848 C CA . ARG A 1 105 ? 6.302 -3.832 9.794 1.00 86.94 105 ARG A CA 1
ATOM 849 C C . ARG A 1 105 ? 5.816 -3.204 8.488 1.00 86.94 105 ARG A C 1
ATOM 851 O O . ARG A 1 105 ? 6.486 -3.327 7.469 1.00 86.94 105 ARG A O 1
ATOM 858 N N . LEU A 1 106 ? 4.702 -2.474 8.532 1.00 87.56 106 LEU A N 1
ATOM 859 C CA . LEU A 1 106 ? 4.151 -1.783 7.365 1.00 87.56 106 LEU A CA 1
ATOM 860 C C . LEU A 1 106 ? 5.094 -0.679 6.863 1.00 87.56 106 LEU A C 1
ATOM 862 O O . LEU A 1 106 ? 5.280 -0.532 5.658 1.00 87.56 106 LEU A O 1
ATOM 866 N N . CYS A 1 107 ? 5.765 0.038 7.768 1.00 89.06 107 CYS A N 1
ATOM 867 C CA . CYS A 1 107 ? 6.810 0.999 7.412 1.00 89.06 107 CYS A CA 1
ATOM 868 C C . CYS A 1 107 ? 8.000 0.330 6.702 1.00 89.06 107 CYS A C 1
ATOM 870 O O . CYS A 1 107 ? 8.523 0.889 5.740 1.00 89.06 107 CYS A O 1
ATOM 872 N N . ARG A 1 108 ? 8.424 -0.868 7.138 1.00 90.56 108 ARG A N 1
ATOM 873 C CA . ARG A 1 108 ? 9.476 -1.643 6.450 1.00 90.56 108 ARG A CA 1
ATOM 874 C C . ARG A 1 108 ? 9.041 -2.049 5.042 1.00 90.56 108 ARG A C 1
ATOM 876 O O . ARG A 1 108 ? 9.796 -1.825 4.105 1.00 90.56 108 ARG A O 1
ATOM 883 N N . ILE A 1 109 ? 7.813 -2.551 4.889 1.00 87.69 109 ILE A N 1
ATOM 884 C CA . ILE A 1 109 ? 7.237 -2.893 3.576 1.00 87.69 109 ILE A CA 1
ATOM 885 C C . ILE A 1 109 ? 7.207 -1.662 2.668 1.00 87.69 109 ILE A C 1
ATOM 887 O O . ILE A 1 109 ? 7.619 -1.731 1.517 1.00 87.69 109 ILE A O 1
ATOM 891 N N . GLN A 1 110 ? 6.779 -0.510 3.188 1.00 91.25 110 GLN A N 1
ATOM 892 C CA . GLN A 1 110 ? 6.758 0.727 2.413 1.00 91.25 110 GLN A CA 1
ATOM 893 C C . GLN A 1 110 ? 8.153 1.140 1.932 1.00 91.25 110 GLN A C 1
ATOM 895 O O . GLN A 1 110 ? 8.287 1.569 0.788 1.00 91.25 110 GLN A O 1
ATOM 900 N N . LYS A 1 111 ? 9.172 1.043 2.797 1.00 92.56 111 LYS A N 1
ATOM 901 C CA . LYS A 1 111 ? 10.563 1.333 2.423 1.00 92.56 111 LYS A CA 1
ATOM 902 C C . LYS A 1 111 ? 11.037 0.379 1.331 1.00 92.56 111 LYS A C 1
ATOM 904 O O . LYS A 1 111 ? 11.462 0.855 0.289 1.00 92.56 111 LYS A O 1
ATOM 909 N N . PHE A 1 112 ? 10.861 -0.924 1.538 1.00 89.94 112 PHE A N 1
ATOM 910 C CA . PHE A 1 112 ? 11.226 -1.954 0.567 1.00 89.94 112 PHE A CA 1
ATOM 911 C C . PHE A 1 112 ? 10.594 -1.699 -0.806 1.00 89.94 112 PHE A C 1
ATOM 913 O O . PHE A 1 112 ? 11.293 -1.623 -1.808 1.00 89.94 112 PHE A O 1
ATOM 920 N N . VAL A 1 113 ? 9.281 -1.467 -0.842 1.00 87.69 113 VAL A N 1
ATOM 921 C CA . VAL A 1 113 ? 8.550 -1.209 -2.089 1.00 87.69 113 VAL A CA 1
ATOM 922 C C . VAL A 1 113 ? 9.052 0.059 -2.771 1.00 87.69 113 VAL A C 1
ATOM 924 O O . VAL A 1 113 ? 9.226 0.072 -3.983 1.00 87.69 113 VAL A O 1
ATOM 927 N N . LYS A 1 114 ? 9.302 1.137 -2.020 1.00 90.94 114 LYS A N 1
ATOM 928 C CA . LYS A 1 114 ? 9.851 2.373 -2.596 1.00 90.94 114 LYS A CA 1
ATOM 929 C C . LYS A 1 114 ? 11.237 2.157 -3.206 1.00 90.94 114 LYS A C 1
ATOM 931 O O . LYS A 1 114 ? 11.477 2.682 -4.287 1.00 90.94 114 LYS A O 1
ATOM 936 N N . THR A 1 115 ? 12.102 1.405 -2.530 1.00 91.94 115 THR A N 1
ATOM 937 C CA . THR A 1 115 ? 13.442 1.068 -3.021 1.00 91.94 115 THR A CA 1
ATOM 938 C C . THR A 1 115 ? 13.359 0.238 -4.298 1.00 91.94 115 THR A C 1
ATOM 940 O O . THR A 1 115 ? 13.859 0.679 -5.325 1.00 91.94 115 THR A O 1
ATOM 943 N N . ALA A 1 116 ? 12.616 -0.872 -4.276 1.00 88.69 116 ALA A N 1
ATOM 944 C CA . ALA A 1 116 ? 12.452 -1.745 -5.438 1.00 88.69 116 ALA A CA 1
ATOM 945 C C . ALA A 1 116 ? 11.872 -1.000 -6.654 1.00 88.69 116 ALA A C 1
ATOM 947 O O . ALA A 1 116 ? 12.311 -1.195 -7.783 1.00 88.69 116 ALA A O 1
ATOM 948 N N . LEU A 1 117 ? 10.907 -0.100 -6.432 1.00 87.81 117 LEU A N 1
ATOM 949 C CA . LEU A 1 117 ? 10.357 0.738 -7.500 1.00 87.81 117 LEU A CA 1
ATOM 950 C C . LEU A 1 117 ? 11.395 1.709 -8.072 1.00 87.81 117 LEU A C 1
ATOM 952 O O . LEU A 1 117 ? 11.420 1.918 -9.277 1.00 87.81 117 LEU A O 1
ATOM 956 N N . SER A 1 118 ? 12.240 2.298 -7.223 1.00 90.50 118 SER A N 1
ATOM 957 C CA . SER A 1 118 ? 13.307 3.202 -7.663 1.00 90.50 118 SER A CA 1
ATOM 958 C C . SER A 1 118 ? 14.360 2.476 -8.499 1.00 90.50 118 SER A C 1
ATOM 960 O O . SER A 1 118 ? 14.813 3.011 -9.506 1.00 90.50 118 SER A O 1
ATOM 962 N N . GLU A 1 119 ? 14.739 1.263 -8.101 1.00 92.56 119 GLU A N 1
ATOM 963 C CA . GLU A 1 119 ? 15.669 0.414 -8.857 1.00 92.56 119 GLU A CA 1
ATOM 964 C C . GLU A 1 119 ? 15.081 0.047 -10.227 1.00 92.56 119 GLU A C 1
ATOM 966 O O . GLU A 1 119 ? 15.754 0.159 -11.252 1.00 92.56 119 GLU A O 1
ATOM 971 N N . PHE A 1 120 ? 13.791 -0.300 -10.269 1.00 89.69 120 PHE A N 1
ATOM 972 C CA . PHE A 1 120 ? 13.083 -0.565 -11.523 1.00 89.69 120 PHE A CA 1
ATOM 973 C C . PHE A 1 120 ? 13.009 0.661 -12.439 1.00 89.69 120 PHE A C 1
ATOM 975 O O . PHE A 1 120 ? 13.192 0.536 -13.653 1.00 89.69 120 PHE A O 1
ATOM 982 N N . ASP A 1 121 ? 12.749 1.846 -11.878 1.00 90.81 121 ASP A N 1
ATOM 983 C CA . ASP A 1 121 ? 12.725 3.103 -12.631 1.00 90.81 121 ASP A CA 1
ATOM 984 C C . ASP A 1 121 ? 14.103 3.380 -13.264 1.00 90.81 121 ASP A C 1
ATOM 986 O O . ASP A 1 121 ? 14.187 3.721 -14.447 1.00 90.81 121 ASP A O 1
ATOM 990 N N . GLN A 1 122 ? 15.186 3.176 -12.503 1.00 94.31 122 GLN A N 1
ATOM 991 C CA . GLN A 1 122 ? 16.563 3.341 -12.979 1.00 94.31 122 GLN A CA 1
ATOM 992 C C . GLN A 1 122 ? 16.902 2.363 -14.104 1.00 94.31 122 GLN A C 1
ATOM 994 O O . GLN A 1 122 ? 17.384 2.785 -15.157 1.00 94.31 122 GLN A O 1
ATOM 999 N N . LEU A 1 123 ? 16.593 1.077 -13.924 1.00 94.38 123 LEU A N 1
ATOM 1000 C CA . LEU A 1 123 ? 16.808 0.060 -14.951 1.00 94.38 123 LEU A CA 1
ATOM 1001 C C . LEU A 1 123 ? 16.031 0.395 -16.231 1.00 94.38 123 LEU A C 1
ATOM 1003 O O . LEU A 1 123 ? 16.570 0.338 -17.335 1.00 94.38 123 LEU A O 1
ATOM 1007 N N . THR A 1 124 ? 14.772 0.809 -16.089 1.00 93.88 124 THR A N 1
ATOM 1008 C CA . THR A 1 124 ? 13.933 1.204 -17.225 1.00 93.88 124 THR A CA 1
ATOM 1009 C C . THR A 1 124 ? 14.527 2.400 -17.969 1.00 93.88 124 THR A C 1
ATOM 1011 O O . THR A 1 124 ? 14.527 2.423 -19.200 1.00 93.88 124 THR A O 1
ATOM 1014 N N . ALA A 1 125 ? 15.051 3.395 -17.248 1.00 94.81 125 ALA A N 1
ATOM 1015 C CA . ALA A 1 125 ? 15.706 4.552 -17.850 1.00 94.81 125 ALA A CA 1
ATOM 1016 C C . ALA A 1 125 ? 16.981 4.157 -18.615 1.00 94.81 125 ALA A C 1
ATOM 1018 O O . ALA A 1 125 ? 17.155 4.576 -19.761 1.00 94.81 125 ALA A O 1
ATOM 1019 N N . GLN A 1 126 ? 17.819 3.297 -18.029 1.00 95.94 126 GLN A N 1
ATOM 1020 C CA . GLN A 1 126 ? 19.032 2.780 -18.670 1.00 95.94 126 GLN A CA 1
ATOM 1021 C C . GLN A 1 126 ? 18.715 1.998 -19.948 1.00 95.94 126 GLN A C 1
ATOM 1023 O O . GLN A 1 126 ? 19.327 2.232 -20.991 1.00 95.94 126 GLN A O 1
ATOM 1028 N N . LEU A 1 127 ? 17.720 1.109 -19.900 1.00 95.19 127 LEU A N 1
ATOM 1029 C CA . LEU A 1 127 ? 17.291 0.339 -21.066 1.00 95.19 127 LEU A CA 1
ATOM 1030 C C . LEU A 1 127 ? 16.746 1.246 -22.172 1.00 95.19 127 LEU A C 1
ATOM 1032 O O . LEU A 1 127 ? 17.107 1.073 -23.334 1.00 95.19 127 LEU A O 1
ATOM 1036 N N . LYS A 1 128 ? 15.944 2.260 -21.823 1.00 95.62 128 LYS A N 1
ATOM 1037 C CA . LYS A 1 128 ? 15.460 3.260 -22.789 1.00 95.62 128 LYS A CA 1
ATOM 1038 C C . LYS A 1 128 ? 16.605 4.040 -23.429 1.00 95.62 128 LYS A C 1
ATOM 1040 O O . LYS A 1 128 ? 16.570 4.281 -24.633 1.00 95.62 128 LYS A O 1
ATOM 1045 N N . GLN A 1 129 ? 17.617 4.428 -22.656 1.00 95.50 129 GLN A N 1
ATOM 1046 C CA . GLN A 1 129 ? 18.793 5.118 -23.185 1.00 95.50 129 GLN A CA 1
ATOM 1047 C C . GLN A 1 129 ? 19.587 4.217 -24.135 1.00 95.50 129 GLN A C 1
ATOM 1049 O O . GLN A 1 129 ? 19.918 4.641 -25.239 1.00 95.50 129 GLN A O 1
ATOM 1054 N N . LYS A 1 130 ? 19.837 2.962 -23.746 1.00 94.56 130 LYS A N 1
ATOM 1055 C CA . LYS A 1 130 ? 20.537 1.988 -24.592 1.00 94.56 130 LYS A CA 1
ATOM 1056 C C . LYS A 1 130 ? 19.785 1.726 -25.898 1.00 94.56 130 LYS A C 1
ATOM 1058 O O . LYS A 1 130 ? 20.406 1.722 -26.955 1.00 94.56 130 LYS A O 1
ATOM 1063 N N . ALA A 1 131 ? 18.462 1.573 -25.832 1.00 93.69 131 ALA A N 1
ATOM 1064 C CA . ALA A 1 131 ? 17.621 1.403 -27.012 1.00 93.69 131 ALA A CA 1
ATOM 1065 C C . ALA A 1 131 ? 17.709 2.617 -27.950 1.00 93.69 131 ALA A C 1
ATOM 1067 O O . ALA A 1 131 ? 17.909 2.445 -29.146 1.00 93.69 131 ALA A O 1
ATOM 1068 N N . ARG A 1 132 ? 17.648 3.846 -27.417 1.00 94.31 132 ARG A N 1
ATOM 1069 C CA . ARG A 1 132 ? 17.815 5.075 -28.215 1.00 94.31 132 ARG A CA 1
ATOM 1070 C C . ARG A 1 132 ? 19.175 5.145 -28.904 1.00 94.31 132 ARG A C 1
ATOM 1072 O O . ARG A 1 132 ? 19.234 5.482 -30.080 1.00 94.31 132 ARG A O 1
ATOM 1079 N N . LEU A 1 133 ? 20.250 4.804 -28.193 1.00 92.06 133 LEU A N 1
ATOM 1080 C CA . LEU A 1 133 ? 21.594 4.769 -28.773 1.00 92.06 133 LEU A CA 1
ATOM 1081 C C . LEU A 1 133 ? 21.680 3.741 -29.906 1.00 92.06 133 LEU A C 1
ATOM 1083 O O . LEU A 1 133 ? 22.179 4.061 -30.979 1.00 92.06 133 LEU A O 1
ATOM 1087 N N . GLN A 1 134 ? 21.142 2.536 -29.707 1.00 88.38 134 GLN A N 1
ATOM 1088 C CA . GLN A 1 134 ? 21.111 1.520 -30.760 1.00 88.38 134 GLN A CA 1
ATOM 1089 C C . GLN A 1 134 ? 20.306 1.968 -31.980 1.00 88.38 134 GLN A C 1
ATOM 1091 O O . GLN A 1 134 ? 20.794 1.817 -33.093 1.00 88.38 134 GLN A O 1
ATOM 1096 N N . ILE A 1 135 ? 19.133 2.574 -31.777 1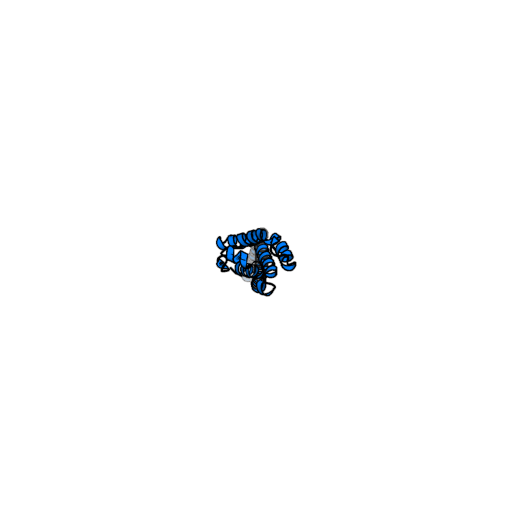.00 90.06 135 ILE A N 1
ATOM 1097 C CA . ILE A 1 135 ? 18.326 3.134 -32.869 1.00 90.06 135 ILE A CA 1
ATOM 1098 C C . ILE A 1 135 ? 19.141 4.176 -33.644 1.00 90.06 135 ILE A C 1
ATOM 1100 O O . ILE A 1 135 ? 19.287 4.038 -34.852 1.00 90.06 135 ILE A O 1
ATOM 1104 N N . SER A 1 136 ? 19.780 5.133 -32.959 1.00 87.31 136 SER A N 1
ATOM 1105 C CA . SER A 1 136 ? 20.598 6.158 -33.628 1.00 87.31 136 SER A CA 1
ATOM 1106 C C . SER A 1 136 ? 21.790 5.585 -34.405 1.00 87.31 136 SER A C 1
ATOM 1108 O O . SER A 1 136 ? 22.130 6.081 -35.476 1.00 87.31 136 SER A O 1
ATOM 1110 N N . LEU A 1 137 ? 22.418 4.518 -33.898 1.00 83.81 137 LEU A N 1
ATOM 1111 C CA . LEU A 1 137 ? 23.510 3.836 -34.591 1.00 83.81 137 LEU A CA 1
ATOM 1112 C C . LEU A 1 137 ? 23.002 3.120 -35.845 1.00 83.81 137 LEU A C 1
ATOM 1114 O O . LEU A 1 137 ? 23.629 3.218 -36.897 1.00 83.81 137 LEU A O 1
ATOM 1118 N N . CYS A 1 138 ? 21.863 2.433 -35.745 1.00 78.75 138 CYS A N 1
ATOM 1119 C CA . CYS A 1 138 ? 21.222 1.772 -36.876 1.00 78.75 138 CYS A CA 1
ATOM 1120 C C . CYS A 1 138 ? 20.727 2.768 -37.933 1.00 78.75 138 CYS A C 1
ATOM 1122 O O . CYS A 1 138 ? 20.793 2.452 -39.112 1.00 78.75 138 CYS A O 1
ATOM 1124 N N . GLU A 1 139 ? 20.285 3.964 -37.544 1.00 79.56 139 GLU A N 1
ATOM 1125 C CA . GLU A 1 139 ? 19.887 5.033 -38.473 1.00 79.56 139 GLU A CA 1
ATOM 1126 C C . GLU A 1 139 ? 21.093 5.706 -39.148 1.00 79.56 139 GLU A C 1
ATOM 1128 O O . GLU A 1 139 ? 21.038 6.054 -40.325 1.00 79.56 139 GLU A O 1
ATOM 1133 N N . ALA A 1 140 ? 22.216 5.859 -38.441 1.00 73.69 140 ALA A N 1
ATOM 1134 C CA . ALA A 1 140 ? 23.434 6.445 -39.003 1.00 73.69 140 ALA A CA 1
ATOM 1135 C C . ALA A 1 140 ? 24.176 5.498 -39.968 1.00 73.69 140 ALA A C 1
ATOM 1137 O O . ALA A 1 140 ? 24.914 5.952 -40.848 1.00 73.69 140 ALA A O 1
ATOM 1138 N N . TYR A 1 141 ? 23.999 4.184 -39.809 1.00 70.19 141 TYR A N 1
ATOM 1139 C CA . TYR A 1 141 ? 24.738 3.166 -40.557 1.00 70.19 141 TYR A CA 1
ATOM 1140 C C . TYR A 1 141 ? 24.439 3.155 -42.076 1.00 70.19 141 TYR A C 1
ATOM 1142 O O . TYR A 1 141 ? 25.401 3.152 -42.849 1.00 70.19 141 TYR A O 1
ATOM 1150 N N . PRO A 1 142 ? 23.177 3.249 -42.549 1.00 68.50 142 PRO A N 1
ATOM 1151 C CA . PRO A 1 142 ? 22.856 3.403 -43.970 1.00 68.50 142 PRO A CA 1
ATOM 1152 C C . PRO A 1 142 ? 23.499 4.644 -44.595 1.00 68.50 142 PRO A C 1
ATOM 1154 O O . PRO A 1 142 ? 24.141 4.544 -45.634 1.00 68.50 142 PRO A O 1
ATOM 1157 N N . HIS A 1 143 ? 23.440 5.795 -43.918 1.00 68.75 143 HIS A N 1
ATOM 1158 C CA . HIS A 1 143 ? 24.035 7.039 -44.421 1.00 68.75 143 HIS A CA 1
ATOM 1159 C C . HIS A 1 143 ? 25.562 6.967 -44.556 1.00 68.75 143 HIS A C 1
ATOM 1161 O O . HIS A 1 143 ? 26.147 7.561 -45.465 1.00 68.75 143 HIS A O 1
ATOM 1167 N N . TYR A 1 144 ? 26.223 6.237 -43.656 1.00 69.06 144 TYR A N 1
ATOM 1168 C CA . TYR A 1 144 ? 27.654 5.969 -43.752 1.00 6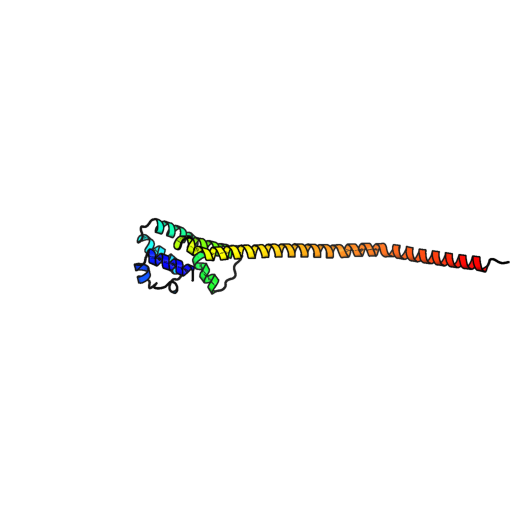9.06 144 TYR A CA 1
ATOM 1169 C C . TYR A 1 144 ? 27.991 5.041 -44.931 1.00 69.06 144 TYR A C 1
ATOM 1171 O O . TYR A 1 144 ? 28.965 5.290 -45.650 1.00 69.06 144 TYR A O 1
ATOM 1179 N N . LEU A 1 145 ? 27.186 3.997 -45.157 1.00 69.88 145 LEU A N 1
ATOM 1180 C CA . LEU A 1 145 ? 27.359 3.079 -46.285 1.00 69.88 145 LEU A CA 1
ATOM 1181 C C . LEU A 1 145 ? 27.109 3.767 -47.633 1.00 69.88 145 LEU A C 1
ATOM 1183 O O . LEU A 1 145 ? 27.931 3.615 -48.536 1.00 69.88 145 LEU A O 1
ATOM 1187 N N . ASP A 1 146 ? 26.067 4.592 -47.740 1.00 75.81 146 ASP A N 1
ATOM 1188 C CA . ASP A 1 146 ? 25.770 5.372 -48.947 1.00 75.81 146 ASP A CA 1
ATOM 1189 C C . ASP A 1 146 ? 26.933 6.301 -49.312 1.00 75.81 146 ASP A C 1
ATOM 1191 O O . ASP A 1 146 ? 27.387 6.330 -50.457 1.00 75.81 146 ASP A O 1
ATOM 1195 N N . ARG A 1 147 ? 27.509 7.005 -48.326 1.00 74.94 147 ARG A N 1
ATOM 1196 C CA . ARG A 1 147 ? 28.701 7.839 -48.557 1.00 74.94 147 ARG A CA 1
ATOM 1197 C C . ARG A 1 147 ? 29.905 7.029 -49.038 1.00 74.94 147 ARG A C 1
ATOM 1199 O O . ARG A 1 147 ? 30.637 7.505 -49.902 1.00 74.94 147 ARG A O 1
ATOM 1206 N N . ARG A 1 148 ? 30.135 5.823 -48.506 1.00 73.12 148 ARG A N 1
ATOM 1207 C CA . ARG A 1 148 ? 31.237 4.956 -48.971 1.00 73.12 148 ARG A CA 1
ATOM 1208 C C . ARG A 1 148 ? 31.012 4.442 -50.388 1.00 73.12 148 ARG A C 1
ATOM 1210 O O . ARG A 1 148 ? 31.979 4.373 -51.142 1.00 73.12 148 ARG A O 1
ATOM 1217 N N . LEU A 1 149 ? 29.773 4.114 -50.750 1.00 74.94 149 LEU A N 1
ATOM 1218 C CA . LEU A 1 149 ? 29.422 3.666 -52.099 1.00 74.94 149 LEU A CA 1
ATOM 1219 C C . LEU A 1 149 ? 29.683 4.757 -53.143 1.00 74.94 149 LEU A C 1
ATOM 1221 O O . LEU A 1 149 ? 30.241 4.457 -54.194 1.00 74.94 149 LEU A O 1
ATOM 1225 N N . ILE A 1 150 ? 29.385 6.022 -52.831 1.00 80.38 150 ILE A N 1
ATOM 1226 C CA . ILE A 1 150 ? 29.672 7.162 -53.722 1.00 80.38 150 ILE A CA 1
ATOM 1227 C C . ILE A 1 150 ? 31.181 7.323 -53.977 1.00 80.38 150 ILE A C 1
ATOM 1229 O O . ILE A 1 150 ? 31.593 7.665 -55.082 1.00 80.38 150 ILE A O 1
ATOM 1233 N N . LEU A 1 151 ? 32.020 7.078 -52.967 1.00 79.81 151 LEU A N 1
ATOM 1234 C CA . LEU A 1 151 ? 33.474 7.271 -53.057 1.00 79.81 151 LEU A CA 1
ATOM 1235 C C . LEU A 1 151 ? 34.220 6.078 -53.679 1.00 79.81 151 LEU A C 1
ATOM 1237 O O . LEU A 1 151 ? 35.395 6.203 -54.035 1.00 79.81 151 LEU A O 1
ATOM 1241 N N . LEU A 1 152 ? 33.559 4.924 -53.804 1.00 83.06 152 LEU A N 1
ATOM 1242 C CA . LEU A 1 152 ? 34.169 3.681 -54.274 1.00 83.06 152 LEU A CA 1
ATOM 1243 C C . LEU A 1 152 ? 34.699 3.772 -55.718 1.00 83.06 152 LEU A C 1
ATOM 1245 O O . LEU A 1 152 ? 35.848 3.383 -55.931 1.00 83.06 152 LEU A O 1
ATOM 1249 N N . PRO A 1 153 ? 33.946 4.313 -56.700 1.00 85.62 153 PRO A N 1
ATOM 1250 C CA . PRO A 1 153 ? 34.405 4.395 -58.088 1.00 85.62 153 PRO A CA 1
ATOM 1251 C C . PRO A 1 153 ? 35.693 5.210 -58.254 1.00 85.62 153 PRO A C 1
ATOM 1253 O O . PRO A 1 153 ? 36.575 4.822 -59.015 1.00 85.62 153 PRO A O 1
ATOM 1256 N N . GLU A 1 154 ? 35.835 6.310 -57.509 1.00 85.44 154 GLU A N 1
ATOM 1257 C CA . GLU A 1 154 ? 37.038 7.151 -57.535 1.00 85.44 154 GLU A CA 1
ATOM 1258 C C . GLU A 1 154 ? 38.246 6.442 -56.914 1.00 85.44 154 GLU A C 1
ATOM 1260 O O . GLU A 1 154 ? 39.373 6.544 -57.398 1.00 85.44 154 GLU A O 1
ATOM 1265 N N . ALA A 1 155 ? 38.026 5.706 -55.822 1.00 85.00 155 ALA A N 1
ATOM 1266 C CA . ALA A 1 155 ? 39.074 4.906 -55.204 1.00 85.00 155 ALA A CA 1
ATOM 1267 C C . ALA A 1 155 ? 39.548 3.784 -56.142 1.00 85.00 155 ALA A C 1
ATOM 1269 O O . ALA A 1 155 ? 40.752 3.613 -56.315 1.00 85.00 155 ALA A O 1
ATOM 1270 N N . VAL A 1 156 ? 38.617 3.079 -56.797 1.00 86.69 156 VAL A N 1
ATOM 1271 C CA . VAL A 1 156 ? 38.939 2.034 -57.782 1.00 86.69 156 VAL A CA 1
ATOM 1272 C C . VAL A 1 156 ? 39.709 2.617 -58.966 1.00 86.69 156 VAL A C 1
ATOM 1274 O O . VAL A 1 156 ? 40.737 2.060 -59.345 1.00 86.69 156 VAL A O 1
ATOM 1277 N N . ARG A 1 157 ? 39.275 3.764 -59.509 1.00 88.50 157 ARG A N 1
ATOM 1278 C CA . ARG A 1 157 ? 39.967 4.421 -60.628 1.00 88.50 157 ARG A CA 1
ATOM 1279 C C . ARG A 1 157 ? 41.419 4.755 -60.288 1.00 88.50 157 ARG A C 1
ATOM 1281 O O . ARG A 1 157 ? 42.303 4.441 -61.075 1.00 88.50 157 ARG A O 1
ATOM 1288 N N . ARG A 1 158 ? 41.671 5.329 -59.107 1.00 91.38 158 ARG A N 1
ATOM 1289 C CA . ARG A 1 158 ? 43.032 5.676 -58.662 1.00 91.38 158 ARG A CA 1
ATOM 1290 C C . ARG A 1 158 ? 43.938 4.458 -58.508 1.00 91.38 158 ARG A C 1
ATOM 1292 O O . ARG A 1 158 ? 45.110 4.531 -58.856 1.00 91.38 158 ARG A O 1
ATOM 1299 N N . VAL A 1 159 ? 43.408 3.342 -58.005 1.00 90.94 159 VAL A N 1
ATOM 1300 C CA . VAL A 1 159 ? 44.178 2.093 -57.878 1.00 90.94 159 VAL A CA 1
ATOM 1301 C C . VAL A 1 159 ? 44.514 1.515 -59.251 1.00 90.94 159 VAL A C 1
ATOM 1303 O O . VAL A 1 159 ? 45.652 1.110 -59.467 1.00 90.94 159 VAL A O 1
ATOM 1306 N N . LEU A 1 160 ? 43.555 1.510 -60.183 1.00 87.50 160 LEU A N 1
ATOM 1307 C CA . LEU A 1 160 ? 43.788 1.038 -61.550 1.00 87.50 160 LEU A CA 1
ATOM 1308 C C . LEU A 1 160 ? 44.838 1.892 -62.266 1.00 87.50 160 LEU A C 1
ATOM 1310 O O . LEU A 1 160 ? 45.797 1.335 -62.784 1.00 87.50 160 LEU A O 1
ATOM 1314 N N . GLN A 1 161 ? 44.720 3.221 -62.199 1.00 91.12 161 GLN A N 1
ATOM 1315 C CA . GLN A 1 161 ? 45.708 4.143 -62.774 1.00 91.12 161 GLN A CA 1
ATOM 1316 C C . GLN A 1 161 ? 47.098 3.934 -62.171 1.00 91.12 161 GLN A C 1
ATOM 1318 O O . GLN A 1 161 ? 48.062 3.759 -62.900 1.00 91.12 161 GLN A O 1
ATOM 1323 N N . SER A 1 162 ? 47.201 3.842 -60.842 1.00 92.94 162 SER A N 1
ATOM 1324 C CA . SER A 1 162 ? 48.486 3.575 -60.188 1.00 92.94 162 SER A CA 1
ATOM 1325 C C . SER A 1 162 ? 49.093 2.230 -60.598 1.00 92.94 162 SER A C 1
ATOM 1327 O O . SER A 1 162 ? 50.315 2.113 -60.646 1.00 92.94 162 SER A O 1
ATOM 1329 N N . SER A 1 163 ? 48.268 1.210 -60.849 1.00 89.88 163 SER A N 1
ATOM 1330 C CA . SER A 1 163 ? 48.733 -0.097 -61.320 1.00 89.88 163 SER A CA 1
ATOM 1331 C C . SER A 1 163 ? 49.188 -0.052 -62.778 1.00 89.88 163 SER A C 1
ATOM 1333 O O . SER A 1 163 ? 50.154 -0.729 -63.126 1.00 89.88 163 SER A O 1
ATOM 1335 N N . GLU A 1 164 ? 48.494 0.705 -63.629 1.00 90.50 164 GLU A N 1
ATOM 1336 C CA . GLU A 1 164 ? 48.886 0.928 -65.023 1.00 90.50 164 GLU A CA 1
ATOM 1337 C C . GLU A 1 164 ? 50.198 1.710 -65.095 1.00 90.50 164 GLU A C 1
ATOM 1339 O O . GLU A 1 164 ? 51.121 1.272 -65.775 1.00 90.50 164 GLU A O 1
ATOM 1344 N N . ASP A 1 165 ? 50.327 2.793 -64.329 1.00 93.25 165 ASP A N 1
ATOM 1345 C CA . ASP A 1 165 ? 51.541 3.609 -64.263 1.00 93.25 165 ASP A CA 1
ATOM 1346 C C . ASP A 1 165 ? 52.752 2.791 -63.782 1.00 93.25 165 ASP A C 1
ATOM 1348 O O . ASP A 1 165 ? 53.844 2.887 -64.348 1.00 93.25 165 ASP A O 1
ATOM 1352 N N . ASP A 1 166 ? 52.570 1.938 -62.767 1.00 94.50 166 ASP A N 1
ATOM 1353 C CA . ASP A 1 166 ? 53.621 1.037 -62.277 1.00 94.50 166 ASP A CA 1
ATOM 1354 C C . ASP A 1 166 ? 54.007 -0.018 -63.327 1.00 94.50 166 ASP A C 1
ATOM 1356 O O . ASP A 1 166 ? 55.193 -0.288 -63.536 1.00 94.50 166 ASP A O 1
ATOM 1360 N N . PHE A 1 167 ? 53.026 -0.587 -64.036 1.00 92.44 167 PHE A N 1
ATOM 1361 C CA . PHE A 1 167 ? 53.286 -1.523 -65.130 1.00 92.44 167 PHE A CA 1
ATOM 1362 C C . PHE A 1 167 ? 54.052 -0.853 -66.275 1.00 92.44 167 PHE A C 1
ATOM 1364 O O . PHE A 1 167 ? 55.073 -1.383 -66.715 1.00 92.44 167 PHE A O 1
ATOM 1371 N N . VAL A 1 168 ? 53.608 0.326 -66.720 1.00 91.38 168 VAL A N 1
ATOM 1372 C CA . VAL A 1 168 ? 54.269 1.111 -67.771 1.00 91.38 168 VAL A CA 1
ATOM 1373 C C . VAL A 1 168 ? 55.701 1.440 -67.360 1.00 91.38 168 VAL A C 1
ATOM 1375 O O . VAL A 1 168 ? 56.627 1.163 -68.118 1.00 91.38 168 VAL A O 1
ATOM 1378 N N . SER A 1 169 ? 55.910 1.926 -66.134 1.00 92.44 169 SER A N 1
ATOM 1379 C CA . SER A 1 169 ? 57.243 2.221 -65.596 1.00 92.44 169 SER A CA 1
ATOM 1380 C C . SER A 1 169 ? 58.160 0.991 -65.608 1.00 92.44 169 SER A C 1
ATOM 1382 O O . SER A 1 169 ? 59.309 1.070 -66.050 1.00 92.44 169 SER A O 1
ATOM 1384 N N . LYS A 1 170 ? 57.657 -0.181 -65.198 1.00 91.69 170 LYS A N 1
ATOM 1385 C CA . LYS A 1 170 ? 58.417 -1.443 -65.232 1.00 91.69 170 LYS A CA 1
ATOM 1386 C C . LYS A 1 170 ? 58.755 -1.888 -66.653 1.00 91.69 170 LYS A C 1
ATOM 1388 O O . LYS A 1 170 ? 59.880 -2.324 -66.897 1.00 91.69 170 LYS A O 1
ATOM 1393 N N . VAL A 1 171 ? 57.818 -1.765 -67.593 1.00 88.50 171 VAL A N 1
ATOM 1394 C CA . VAL A 1 171 ? 58.055 -2.082 -69.009 1.00 88.50 171 VAL A CA 1
ATOM 1395 C C . VAL A 1 171 ? 59.088 -1.129 -69.607 1.00 88.50 171 VAL A C 1
ATOM 1397 O O . VAL A 1 171 ? 60.026 -1.585 -70.256 1.00 88.50 171 VAL A O 1
ATOM 1400 N N . GLU A 1 172 ? 58.992 0.175 -69.351 1.00 89.31 172 GLU A N 1
ATOM 1401 C CA . GLU A 1 172 ? 59.983 1.151 -69.815 1.00 89.31 172 GLU A CA 1
ATOM 1402 C C . GLU A 1 172 ? 61.377 0.881 -69.243 1.00 89.31 172 GLU A C 1
ATOM 1404 O O . GLU A 1 172 ? 62.368 0.949 -69.973 1.00 89.31 172 GLU A O 1
ATOM 1409 N N . GLN A 1 173 ? 61.473 0.548 -67.952 1.00 89.19 173 GLN A N 1
ATOM 1410 C CA . GLN A 1 173 ? 62.735 0.147 -67.329 1.00 89.19 173 GLN A CA 1
ATOM 1411 C C . GLN A 1 173 ? 63.315 -1.103 -67.998 1.00 89.19 173 GLN A C 1
ATOM 1413 O O . GLN A 1 173 ? 64.504 -1.122 -68.318 1.00 89.19 173 GLN A O 1
ATOM 1418 N N . PHE A 1 174 ? 62.482 -2.114 -68.260 1.00 88.56 174 PHE A N 1
ATOM 1419 C CA . PHE A 1 174 ? 62.889 -3.337 -68.946 1.00 88.56 174 PHE A CA 1
ATOM 1420 C C . PHE A 1 174 ? 63.382 -3.058 -70.371 1.00 88.56 174 PHE A C 1
ATOM 1422 O O . PHE A 1 174 ? 64.464 -3.508 -70.742 1.00 88.56 174 PHE A O 1
ATOM 1429 N N . LEU A 1 175 ? 62.648 -2.260 -71.153 1.00 84.94 175 LEU A N 1
ATOM 1430 C CA . LEU A 1 175 ? 63.039 -1.884 -72.514 1.00 84.94 175 LEU A CA 1
ATOM 1431 C C . LEU A 1 175 ? 64.337 -1.062 -72.520 1.00 84.94 175 LEU A C 1
ATOM 1433 O O . LEU A 1 175 ? 65.241 -1.343 -73.303 1.00 84.94 175 LEU A O 1
ATOM 1437 N N . ARG A 1 176 ? 64.497 -0.093 -71.610 1.00 83.19 176 ARG A N 1
ATOM 1438 C CA . ARG A 1 176 ? 65.747 0.681 -71.482 1.00 83.19 176 ARG A CA 1
ATOM 1439 C C . ARG A 1 176 ? 66.934 -0.176 -71.044 1.00 83.19 176 ARG A C 1
ATOM 1441 O O . ARG A 1 176 ? 68.061 0.149 -71.404 1.00 83.19 176 ARG A O 1
ATOM 1448 N N . ALA A 1 177 ? 66.709 -1.222 -70.255 1.00 81.25 177 ALA A N 1
ATOM 1449 C CA . ALA A 1 177 ? 67.756 -2.157 -69.854 1.00 81.25 177 ALA A CA 1
ATOM 1450 C C . ALA A 1 177 ? 68.110 -3.143 -70.982 1.00 81.25 177 ALA A C 1
ATOM 1452 O O . ALA A 1 177 ? 69.287 -3.417 -71.191 1.00 81.25 177 ALA A O 1
ATOM 1453 N N . GLY A 1 178 ? 67.114 -3.633 -71.726 1.00 70.38 178 GLY A N 1
ATOM 1454 C CA . GLY A 1 178 ? 67.288 -4.616 -72.800 1.00 70.38 178 GLY A CA 1
ATOM 1455 C C . GLY A 1 178 ? 67.818 -4.043 -74.118 1.00 70.38 178 GLY A C 1
ATOM 1456 O O . GLY A 1 178 ? 68.517 -4.745 -74.837 1.00 70.38 178 GLY A O 1
ATOM 1457 N N . PHE A 1 179 ? 67.539 -2.770 -74.422 1.00 63.88 179 PHE A N 1
ATOM 1458 C CA . PHE A 1 179 ? 67.990 -2.102 -75.655 1.00 63.88 179 PHE A CA 1
ATOM 1459 C C . PHE A 1 179 ? 69.197 -1.169 -75.459 1.00 63.88 179 PHE A C 1
ATOM 1461 O O . PHE A 1 179 ? 69.615 -0.485 -76.391 1.00 63.88 179 PHE A O 1
ATOM 1468 N N . LYS A 1 180 ? 69.821 -1.162 -74.274 1.00 60.28 180 LYS A N 1
ATOM 1469 C CA . LYS A 1 180 ? 71.156 -0.574 -74.083 1.00 60.28 180 LYS A CA 1
ATOM 1470 C C . LYS A 1 180 ? 72.237 -1.561 -74.532 1.00 60.28 180 LYS A C 1
ATOM 1472 O O . LYS A 1 180 ? 72.903 -2.157 -73.691 1.00 60.28 180 LYS A O 1
ATOM 1477 N N . SER A 1 181 ? 72.390 -1.727 -75.845 1.00 54.31 181 SER A N 1
ATOM 1478 C CA . SER A 1 181 ? 73.664 -1.975 -76.551 1.00 54.31 181 SER A CA 1
ATOM 1479 C C . SER A 1 181 ? 73.400 -2.318 -78.017 1.00 54.31 181 SER A C 1
ATOM 1481 O O . SER A 1 181 ? 73.102 -3.465 -78.335 1.00 54.31 181 SER A O 1
ATOM 1483 N N . THR A 1 182 ? 73.550 -1.314 -78.879 1.00 47.66 182 THR A N 1
ATOM 1484 C CA . THR A 1 182 ? 74.490 -1.299 -80.018 1.00 47.66 182 THR A CA 1
ATOM 1485 C C . THR A 1 182 ? 74.687 0.144 -80.438 1.00 47.66 182 THR A C 1
ATOM 1487 O O . THR A 1 182 ? 73.656 0.837 -80.588 1.00 47.66 182 THR A O 1
#

Secondary structure (DSSP, 8-state):
-HHHHHHHHHHHHH-HHHHHHTT--SGGG--HHHHHHHHHHHGGG---HHHHHHHHHHHTTHHHHHHHHHHHHTT----HHHHHHHHHHHHHHHHHHHHHHHHHHHHHHHHHHHHHHHHHHHHHHHHHHHHHHHHHHHHHHHHHHHHHHHHHHHHHHHHHHHHHHHHHHHHHHHHHHHS---

Radius of gyration: 40.41 Å; chains: 1; bounding box: 98×26×106 Å

pLDDT: mean 87.97, std 7.49, range [47.66, 95.94]

Organism: Penicillium nalgiovense (NCBI:txid60175)

Foldseek 3Di:
DLLLQLLLVLCCVFPVVLCVVVVNPDSVPDQLLVSLVSCVVCVVVGPDPLSVVLNVQLVVLSVLQNVVVVCVVVVPDDDPVSVLVSLVSSLSSQCSRVNPVSNPVSVVVNVVSVVVVVVVVVVVVVVVVVVVVVVVVVVVVVVVVVVVVVCVVVVVVVVVVVVVVVVVVVVVVVCVVVPPDD

Sequence (182 aa):
GQLETYAFCFLQHWLLSESLAAGWTCPEALELHKFFRFLEVHQGKVKDECFQLTLSALTGWRRVITSIRHAAVHRIPHDRKTFLKMVRAAIKFSKCIAGFKGSKRLCRIQKFVKTALSEFDQLTAQLKQKARLQISLCEAYPHYLDRRLILLPEAVRRVLQSSEDDFVSKVEQFLRAGFKST